Protein AF-A0A833PHT7-F1 (afdb_monomer)

Foldseek 3Di:
DLVVLVVVQVVCVVVVNQACVVPPDDLVNLQVLCVVLPADSPADDDGHPSNSSSQSVVAHRLVVVQVVCVVVVHHRDNHDDPPPDDDDDD

Solvent-accessible surface area (backbone atoms only — not comparable to full-atom values): 5455 Å² total; per-residue (Å²): 114,37,67,61,38,44,51,52,45,54,52,25,52,77,69,72,53,72,42,53,87,76,46,82,68,54,72,68,55,52,37,53,53,28,50,76,33,55,41,53,74,83,58,85,63,68,76,45,58,51,50,27,52,23,50,59,49,70,48,78,36,44,64,58,53,31,51,54,29,47,77,70,76,40,79,69,70,87,62,79,72,68,95,82,66,78,86,80,81,134

Organism: Acinetobacter bereziniae (NCBI:txid106648)

Radius of gyration: 14.21 Å; Cα contacts (8 Å, |Δi|>4): 86; chains: 1; bounding box: 32×30×38 Å

Sequence (90 aa):
MSWLYGELEDNARKRGILSDEFYYLSDSTLIVFKRFQTYRENTYFAGCRLEQVNSIWRNSPMTLINAVLEANGLPILRDPFPLDIAVFFD

Mean predicted aligned error: 5.63 Å

pLDDT: mean 85.94, std 13.73, range [41.88, 96.44]

Secondary structure (DSSP, 8-state):
-HHHHHHHHHHHHHTT--STTTS---HHHHHHHHHHTT--TT----SSHHHHHHHHHHSPPHHHHHHHHHHTTPPPPSSPPPTT------

Structure (mmCIF, N/CA/C/O backbone):
data_AF-A0A833PHT7-F1
#
_entry.id   AF-A0A833PHT7-F1
#
loop_
_atom_site.group_PDB
_atom_site.id
_atom_site.type_symbol
_atom_site.label_atom_id
_atom_site.label_alt_id
_atom_site.label_comp_id
_atom_site.label_asym_id
_atom_site.label_entity_id
_atom_site.label_seq_id
_atom_site.pdbx_PDB_ins_code
_atom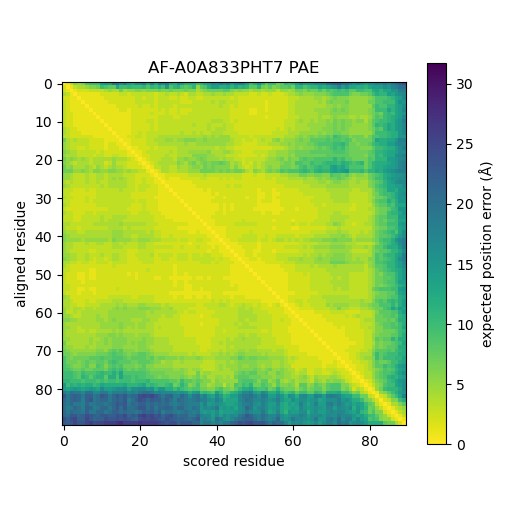_site.Cartn_x
_atom_site.Cartn_y
_atom_site.Cartn_z
_atom_site.occupancy
_atom_site.B_iso_or_equiv
_atom_site.auth_seq_id
_atom_site.auth_comp_id
_atom_site.auth_asym_id
_atom_site.auth_atom_id
_atom_site.pdbx_PDB_model_num
ATOM 1 N N . MET A 1 1 ? -10.694 8.719 -5.830 1.00 64.31 1 MET A N 1
ATOM 2 C CA . MET A 1 1 ? -10.628 7.591 -4.871 1.00 64.31 1 MET A CA 1
ATOM 3 C C . MET A 1 1 ? -9.730 7.902 -3.678 1.00 64.31 1 MET A C 1
ATOM 5 O O . MET A 1 1 ? -10.166 7.654 -2.566 1.00 64.31 1 MET A O 1
ATOM 9 N N . SER A 1 2 ? -8.540 8.490 -3.872 1.00 74.56 2 SER A N 1
ATOM 10 C CA . SER A 1 2 ? -7.608 8.836 -2.779 1.00 74.56 2 SER A CA 1
ATOM 11 C C . SER A 1 2 ? -8.224 9.674 -1.652 1.00 74.56 2 SER A C 1
ATOM 13 O O . SER A 1 2 ? -8.020 9.362 -0.487 1.00 74.56 2 SER A O 1
ATOM 15 N N . TRP A 1 3 ? -9.035 10.684 -1.982 1.00 85.62 3 TRP A N 1
ATOM 16 C CA . TRP A 1 3 ? -9.645 11.569 -0.980 1.00 85.62 3 TRP A CA 1
ATOM 17 C C . TRP A 1 3 ? -10.555 10.838 0.022 1.00 85.62 3 TRP A C 1
ATOM 19 O O . TRP A 1 3 ? -10.486 11.110 1.213 1.00 85.62 3 TRP A O 1
ATOM 29 N N . LEU A 1 4 ? -11.350 9.861 -0.436 1.00 90.75 4 LEU A N 1
ATOM 30 C CA . LEU A 1 4 ? -12.251 9.095 0.434 1.00 90.75 4 LEU A CA 1
ATOM 31 C C . LEU A 1 4 ? -11.471 8.296 1.483 1.00 90.75 4 LEU A C 1
ATOM 33 O O . LEU A 1 4 ? -11.768 8.374 2.669 1.00 90.75 4 LEU A O 1
ATOM 37 N N . TYR A 1 5 ? -10.481 7.519 1.043 1.00 91.75 5 TYR A N 1
ATOM 38 C CA . TYR A 1 5 ? -9.704 6.677 1.952 1.00 91.75 5 TYR A CA 1
ATOM 39 C C . TYR A 1 5 ? -8.780 7.500 2.852 1.00 91.75 5 TYR A C 1
ATOM 41 O O . TYR A 1 5 ? -8.578 7.119 3.999 1.00 91.75 5 TYR A O 1
ATOM 49 N N . GLY A 1 6 ? -8.299 8.652 2.373 1.00 91.00 6 GLY A N 1
ATOM 50 C CA . GLY A 1 6 ? -7.568 9.614 3.194 1.00 91.00 6 GLY A CA 1
ATOM 51 C C . GLY A 1 6 ? -8.419 10.200 4.320 1.00 91.00 6 GLY A C 1
ATOM 52 O O . GLY A 1 6 ? -7.979 10.205 5.466 1.00 91.00 6 GLY A O 1
ATOM 53 N N . GLU A 1 7 ? -9.648 10.627 4.023 1.00 94.12 7 GLU A N 1
ATOM 54 C CA . GLU A 1 7 ? -10.566 11.167 5.034 1.00 94.1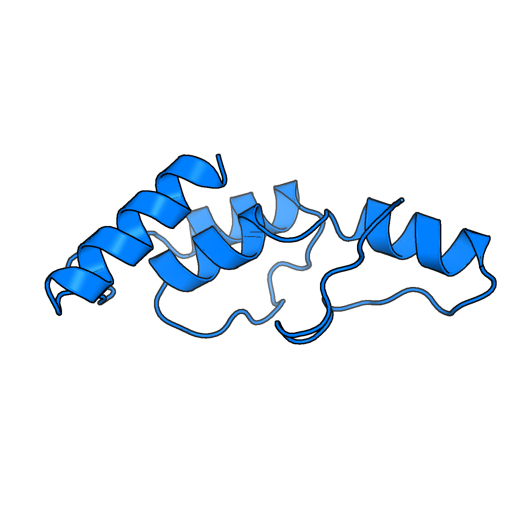2 7 GLU A CA 1
ATOM 55 C C . GLU A 1 7 ? -10.974 10.099 6.058 1.00 94.12 7 GLU A C 1
ATOM 57 O O . GLU A 1 7 ? -11.001 10.357 7.260 1.00 94.12 7 GLU A O 1
ATOM 62 N N . LEU A 1 8 ? -11.252 8.873 5.599 1.00 92.94 8 LEU A N 1
ATOM 63 C CA . LEU A 1 8 ? -11.576 7.754 6.487 1.00 92.94 8 LEU A CA 1
ATOM 64 C C . LEU A 1 8 ? -10.408 7.412 7.418 1.00 92.94 8 LEU A C 1
ATOM 66 O O . LEU A 1 8 ? -10.627 7.202 8.611 1.00 92.94 8 LEU A O 1
ATOM 70 N N . GLU A 1 9 ? -9.179 7.368 6.896 1.00 93.62 9 GLU A N 1
ATOM 71 C CA . GLU A 1 9 ? -7.992 7.093 7.706 1.00 93.62 9 GLU A CA 1
ATOM 72 C C . GLU A 1 9 ? -7.765 8.193 8.754 1.00 93.62 9 GLU A C 1
ATOM 74 O O . GLU A 1 9 ? -7.593 7.889 9.936 1.00 93.62 9 GLU A O 1
ATOM 79 N N . ASP A 1 10 ? -7.820 9.466 8.352 1.00 94.31 10 ASP A N 1
ATOM 80 C CA . ASP A 1 10 ? -7.645 10.607 9.258 1.00 94.31 10 ASP A CA 1
ATOM 81 C C . ASP A 1 10 ? -8.725 10.630 10.351 1.00 94.31 10 ASP A C 1
ATOM 83 O O . ASP A 1 10 ? -8.431 10.790 11.540 1.00 94.31 10 ASP A O 1
ATOM 87 N N . ASN A 1 11 ? -9.980 10.370 9.980 1.00 94.75 11 ASN A N 1
ATOM 88 C CA . ASN A 1 11 ? -11.086 10.281 10.924 1.00 94.75 11 ASN A CA 1
ATOM 89 C C . ASN A 1 11 ? -10.903 9.135 11.931 1.00 94.75 11 ASN A C 1
ATOM 91 O O . ASN A 1 11 ? -11.068 9.333 13.139 1.00 94.75 11 ASN A O 1
ATOM 95 N N . ALA A 1 12 ? -10.533 7.947 11.449 1.00 93.44 12 ALA A N 1
ATOM 96 C CA . ALA A 1 12 ? -10.287 6.780 12.286 1.00 93.44 12 ALA A CA 1
ATOM 97 C C . ALA A 1 12 ? -9.126 7.018 13.261 1.00 93.44 12 ALA A C 1
ATOM 99 O O . ALA A 1 12 ? -9.234 6.683 14.444 1.00 93.44 12 ALA A O 1
ATOM 100 N N . ARG A 1 13 ? -8.050 7.663 12.791 1.00 94.19 13 ARG A N 1
ATOM 101 C CA . ARG A 1 13 ? -6.890 8.040 13.606 1.00 94.19 13 ARG A CA 1
ATOM 102 C C . ARG A 1 13 ? -7.275 9.039 14.697 1.00 94.19 13 ARG A C 1
ATOM 104 O O . ARG A 1 13 ? -6.977 8.796 15.864 1.00 94.19 13 ARG A O 1
ATOM 111 N N . LYS A 1 14 ? -8.011 10.103 14.355 1.00 96.44 14 LYS A N 1
ATOM 112 C CA . LYS A 1 14 ? -8.507 11.116 15.312 1.00 96.44 14 LYS A CA 1
ATOM 113 C C . LYS A 1 14 ? -9.397 10.529 16.408 1.00 96.44 14 LYS A C 1
ATOM 115 O O . LYS A 1 14 ? -9.411 11.036 17.524 1.00 96.44 14 LYS A O 1
ATOM 120 N N . ARG A 1 15 ? -10.141 9.470 16.091 1.00 94.69 15 ARG A N 1
ATOM 121 C CA . ARG A 1 15 ? -11.030 8.768 17.028 1.00 94.69 15 ARG A CA 1
ATOM 122 C C . ARG A 1 15 ? -10.346 7.630 17.791 1.00 94.69 15 ARG A C 1
ATOM 124 O O . ARG A 1 15 ? -10.974 7.058 18.673 1.00 94.69 15 ARG A O 1
ATOM 131 N N . GLY A 1 16 ? -9.100 7.288 17.456 1.00 93.81 16 GLY A N 1
ATOM 132 C CA . GLY A 1 16 ? -8.389 6.159 18.061 1.00 93.81 16 GLY A CA 1
ATOM 133 C C . GLY A 1 16 ? -8.970 4.787 17.694 1.00 93.81 16 GLY A C 1
ATOM 134 O O . GLY A 1 16 ? -8.820 3.847 18.464 1.00 93.81 16 GLY A O 1
ATOM 135 N N . ILE A 1 17 ? -9.639 4.670 16.540 1.00 94.25 17 ILE A N 1
ATOM 136 C CA . ILE A 1 17 ? -10.310 3.438 16.072 1.00 94.25 17 ILE A CA 1
ATOM 137 C C . ILE A 1 17 ? -9.695 2.879 14.782 1.00 94.25 17 ILE A C 1
ATOM 139 O O . ILE A 1 17 ? -10.336 2.117 14.061 1.00 94.25 17 ILE A O 1
ATOM 143 N N . LEU A 1 18 ? -8.476 3.297 14.437 1.00 92.94 18 LEU A N 1
ATOM 144 C CA . LEU A 1 18 ? -7.790 2.825 13.238 1.00 92.94 18 LEU A CA 1
ATOM 145 C C . LEU A 1 18 ? -7.382 1.353 13.418 1.00 92.94 18 LEU A C 1
ATOM 147 O O . LEU A 1 18 ? -6.363 1.048 14.030 1.00 92.94 18 LEU A O 1
ATOM 151 N N . SER A 1 19 ? -8.235 0.450 12.937 1.00 91.25 19 SER A N 1
ATOM 152 C CA . SER A 1 19 ? -8.096 -1.002 13.058 1.00 91.25 19 SER A CA 1
ATOM 153 C C . SER A 1 19 ? -8.934 -1.703 11.987 1.00 91.25 19 SER A C 1
ATOM 155 O O . SER A 1 19 ? -9.983 -1.198 11.574 1.00 91.25 19 SER A O 1
ATOM 157 N N . ASP A 1 20 ? -8.505 -2.902 11.589 1.00 91.38 20 ASP A N 1
ATOM 158 C CA . ASP A 1 20 ? -9.235 -3.770 10.655 1.00 91.38 20 ASP A CA 1
ATOM 159 C C . ASP A 1 20 ? -10.594 -4.240 11.201 1.00 91.38 20 ASP A C 1
ATOM 161 O O . ASP A 1 20 ? -11.458 -4.649 10.426 1.00 91.38 20 ASP A O 1
ATOM 165 N N . GLU A 1 21 ? -10.807 -4.166 12.519 1.00 88.88 21 GLU A N 1
ATOM 166 C CA . GLU A 1 21 ? -12.089 -4.490 13.158 1.00 88.88 21 GLU A CA 1
ATOM 167 C C . GLU A 1 21 ? -13.196 -3.493 12.778 1.00 88.88 21 GLU A C 1
ATOM 169 O O . GLU A 1 21 ? -14.339 -3.887 12.552 1.00 88.88 21 GLU A O 1
ATOM 174 N N . PHE A 1 22 ? -12.858 -2.204 12.669 1.00 85.75 22 PHE A N 1
ATOM 175 C CA . PHE A 1 22 ? -13.831 -1.133 12.421 1.00 85.75 22 PHE A CA 1
ATOM 176 C C . PHE A 1 22 ? -13.967 -0.767 10.941 1.00 85.75 22 PHE A C 1
ATOM 178 O O . PHE A 1 22 ? -14.984 -0.203 10.538 1.00 85.75 22 PHE A O 1
ATOM 185 N N . TYR A 1 23 ? -12.968 -1.105 10.124 1.00 82.50 23 TYR A N 1
ATOM 186 C CA . TYR A 1 23 ? -12.959 -0.843 8.688 1.00 82.50 23 TYR A CA 1
ATOM 187 C C . TYR A 1 23 ? -12.638 -2.120 7.922 1.00 82.50 23 TYR A C 1
ATOM 189 O O . TYR A 1 23 ? -11.498 -2.375 7.532 1.00 82.50 23 TYR A O 1
ATOM 197 N N . TYR A 1 24 ? -13.676 -2.922 7.685 1.00 82.44 24 TYR A N 1
ATOM 198 C CA . TYR A 1 24 ? -13.517 -4.164 6.947 1.00 82.44 24 TYR A CA 1
ATOM 199 C C . TYR A 1 24 ? -13.287 -3.899 5.456 1.00 82.44 24 TYR A C 1
ATOM 201 O O . TYR A 1 24 ? -14.174 -3.460 4.721 1.00 82.44 24 TYR A O 1
ATOM 209 N N . LEU A 1 25 ? -12.086 -4.233 5.004 1.00 90.81 25 LEU A N 1
ATOM 210 C CA . LEU A 1 25 ? -11.726 -4.371 3.600 1.00 90.81 25 LEU A CA 1
ATOM 211 C C . LEU A 1 25 ? -11.268 -5.813 3.390 1.00 90.81 25 LEU A C 1
ATOM 213 O O . LEU A 1 25 ? -10.606 -6.389 4.245 1.00 90.81 25 LEU A O 1
ATOM 217 N N . SER A 1 26 ? -11.632 -6.424 2.268 1.00 92.12 26 SER A N 1
ATOM 218 C CA . SER A 1 26 ? -11.194 -7.794 1.983 1.00 92.12 26 SER A CA 1
ATOM 219 C C . SER A 1 26 ? -9.829 -7.798 1.295 1.00 92.12 26 SER A C 1
ATOM 221 O O . SER A 1 26 ? -9.490 -6.856 0.575 1.00 92.12 26 SER A O 1
ATOM 223 N N . ASP A 1 27 ? -9.079 -8.893 1.411 1.00 92.50 27 ASP A N 1
ATOM 224 C CA . ASP A 1 27 ? -7.818 -9.052 0.668 1.00 92.50 27 ASP A CA 1
ATOM 225 C C . ASP A 1 27 ? -8.043 -8.993 -0.848 1.00 92.50 27 ASP A C 1
ATOM 227 O O . ASP A 1 27 ? -7.237 -8.424 -1.584 1.00 92.50 27 ASP A O 1
ATOM 231 N N . SER A 1 28 ? -9.193 -9.490 -1.319 1.00 94.69 28 SER A N 1
ATOM 232 C CA . SER A 1 28 ? -9.581 -9.398 -2.730 1.00 94.69 28 SER A CA 1
ATOM 233 C C . SER A 1 28 ? -9.723 -7.947 -3.202 1.00 94.69 28 SER A C 1
ATOM 235 O O . SER A 1 28 ? -9.302 -7.610 -4.308 1.00 94.69 28 SER A O 1
ATOM 237 N N . THR A 1 29 ? -10.228 -7.058 -2.341 1.00 93.81 29 THR A N 1
ATOM 238 C CA . THR A 1 29 ? -10.339 -5.623 -2.621 1.00 93.81 29 THR A CA 1
ATOM 239 C C . THR A 1 29 ? -8.957 -4.993 -2.778 1.00 93.81 29 THR A C 1
ATOM 241 O O . THR A 1 29 ? -8.722 -4.257 -3.737 1.00 93.81 29 THR A O 1
ATOM 244 N N . LEU A 1 30 ? -8.015 -5.325 -1.888 1.00 94.12 30 LEU A N 1
ATOM 245 C CA . LEU A 1 30 ? -6.641 -4.830 -1.979 1.00 94.12 30 LEU A CA 1
ATOM 246 C C . LEU A 1 30 ? -5.953 -5.317 -3.259 1.00 94.12 30 LEU A C 1
ATOM 248 O O . LEU A 1 30 ? -5.279 -4.531 -3.922 1.00 94.12 30 LEU A O 1
ATOM 252 N N . ILE A 1 31 ? -6.150 -6.583 -3.639 1.00 95.31 31 ILE A N 1
ATOM 253 C CA . ILE A 1 31 ? -5.619 -7.142 -4.891 1.00 95.31 31 ILE A CA 1
ATOM 254 C C . ILE A 1 31 ? -6.139 -6.358 -6.101 1.00 95.31 31 ILE A C 1
ATOM 256 O O . ILE A 1 31 ? -5.357 -5.996 -6.981 1.00 95.31 31 ILE A O 1
ATOM 260 N N . VAL A 1 32 ? -7.439 -6.047 -6.139 1.00 95.50 32 VAL A N 1
ATOM 261 C CA . VAL A 1 32 ? -8.034 -5.257 -7.228 1.00 95.50 32 VAL A CA 1
ATOM 262 C C . VAL A 1 32 ? -7.411 -3.863 -7.302 1.00 95.50 32 VAL A C 1
ATOM 264 O O . VAL A 1 32 ? -7.023 -3.431 -8.387 1.00 95.50 32 VAL A O 1
ATOM 267 N N . PHE A 1 33 ? -7.253 -3.172 -6.171 1.00 94.81 33 PHE A N 1
ATOM 268 C CA . PHE A 1 33 ? -6.656 -1.832 -6.157 1.00 94.81 33 PHE A CA 1
ATOM 269 C C . PHE A 1 33 ? -5.178 -1.843 -6.552 1.00 94.81 33 PHE A C 1
ATOM 271 O O . PHE A 1 33 ? -4.749 -0.989 -7.326 1.00 94.81 33 PHE A O 1
ATOM 278 N N . LYS A 1 34 ? -4.413 -2.845 -6.101 1.00 94.00 34 LYS A N 1
ATOM 279 C CA . LYS A 1 34 ? -3.021 -3.049 -6.522 1.00 94.00 34 LYS A CA 1
ATOM 280 C C . LYS A 1 34 ? -2.915 -3.214 -8.033 1.00 94.00 34 LYS A C 1
ATOM 282 O O . LYS A 1 34 ? -2.148 -2.495 -8.666 1.00 94.00 34 LYS A O 1
ATOM 287 N N . ARG A 1 35 ? -3.733 -4.097 -8.617 1.00 94.69 35 ARG A N 1
ATOM 288 C CA . ARG A 1 35 ? -3.780 -4.313 -10.072 1.00 94.69 35 ARG A CA 1
ATOM 289 C C . ARG A 1 35 ? -4.135 -3.032 -10.823 1.00 94.69 35 ARG A C 1
ATOM 291 O O . ARG A 1 35 ? -3.500 -2.735 -11.829 1.00 94.69 35 ARG A O 1
ATOM 298 N N . PHE A 1 36 ? -5.100 -2.261 -10.319 1.00 93.81 36 PHE A N 1
ATOM 299 C CA . PHE A 1 36 ? -5.507 -0.995 -10.933 1.00 93.81 36 PHE A CA 1
ATOM 300 C C . PHE A 1 36 ? -4.354 0.018 -10.990 1.00 93.81 36 PHE A C 1
ATOM 302 O O . PHE A 1 36 ? -4.179 0.702 -11.991 1.00 93.81 36 PHE A O 1
ATOM 309 N N . GLN A 1 37 ? -3.525 0.057 -9.947 1.00 92.12 37 GLN A N 1
ATOM 310 C CA . GLN A 1 37 ? -2.322 0.890 -9.875 1.00 92.12 37 GLN A CA 1
ATOM 311 C C . GLN A 1 37 ? -1.071 0.206 -10.444 1.00 92.12 37 GLN A C 1
ATOM 313 O O . GLN A 1 37 ? 0.049 0.701 -10.304 1.00 92.12 37 GLN A O 1
ATOM 318 N N . THR A 1 38 ? -1.234 -0.929 -11.127 1.00 93.69 38 THR A N 1
ATOM 319 C CA . THR A 1 38 ? -0.156 -1.712 -11.750 1.00 93.69 38 THR A CA 1
ATOM 320 C C . THR A 1 38 ? 0.912 -2.226 -10.771 1.00 93.69 38 THR A C 1
ATOM 322 O O . THR A 1 38 ? 2.017 -2.577 -11.177 1.00 93.69 38 THR A O 1
ATOM 325 N N . TYR A 1 39 ? 0.576 -2.325 -9.481 1.00 91.38 39 TYR A N 1
ATOM 326 C CA . TYR A 1 39 ? 1.380 -3.033 -8.484 1.00 91.38 39 TYR A CA 1
ATOM 327 C C . TYR A 1 39 ? 1.226 -4.550 -8.633 1.00 91.38 39 TYR A C 1
ATOM 329 O O . TYR A 1 39 ? 0.196 -5.055 -9.093 1.00 91.38 39 TYR A O 1
ATOM 337 N N . ARG A 1 40 ? 2.233 -5.298 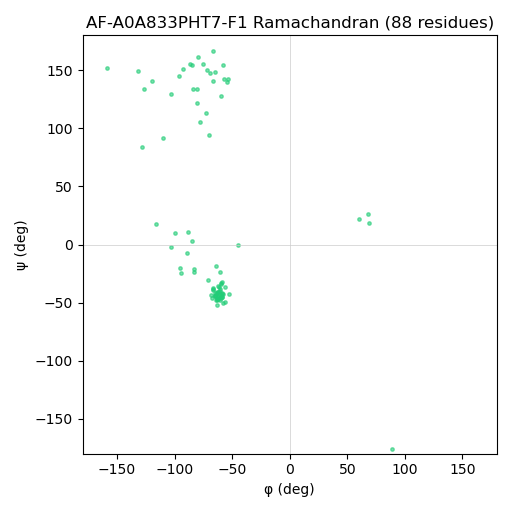-8.174 1.00 90.69 40 ARG A N 1
ATOM 338 C CA . ARG A 1 40 ? 2.128 -6.755 -8.044 1.00 90.69 40 ARG A CA 1
ATOM 339 C C . ARG A 1 40 ? 1.196 -7.079 -6.879 1.00 90.69 40 ARG A C 1
ATOM 341 O O . ARG A 1 40 ? 1.104 -6.345 -5.898 1.00 90.69 40 ARG A O 1
ATOM 348 N N . GLU A 1 41 ? 0.503 -8.206 -6.953 1.00 90.38 41 GLU A N 1
ATOM 349 C CA . GLU A 1 41 ? -0.471 -8.590 -5.919 1.00 90.38 41 GLU A CA 1
ATOM 350 C C . GLU A 1 41 ? 0.191 -8.792 -4.551 1.00 90.38 41 GLU A C 1
ATOM 352 O O . GLU A 1 41 ? -0.360 -8.413 -3.514 1.00 90.38 41 GLU A O 1
ATOM 357 N N . ASN A 1 42 ? 1.417 -9.316 -4.572 1.00 88.88 42 ASN A N 1
ATOM 358 C CA . ASN A 1 42 ? 2.252 -9.552 -3.403 1.00 88.88 42 ASN A CA 1
ATOM 359 C C . ASN A 1 42 ? 3.059 -8.322 -2.954 1.00 88.88 42 ASN A C 1
ATOM 361 O O . ASN A 1 42 ? 3.831 -8.442 -2.006 1.00 88.88 42 ASN A O 1
ATOM 365 N N . THR A 1 43 ? 2.892 -7.158 -3.591 1.00 89.31 43 THR A N 1
ATOM 366 C CA . THR A 1 43 ? 3.517 -5.919 -3.120 1.00 89.31 43 THR A CA 1
ATOM 367 C C . THR A 1 43 ? 3.038 -5.616 -1.699 1.00 89.31 43 THR A C 1
ATOM 369 O O . THR A 1 43 ? 1.832 -5.605 -1.419 1.00 89.31 43 THR A O 1
ATOM 372 N N . TYR A 1 44 ? 3.987 -5.397 -0.794 1.00 87.31 44 TYR A N 1
ATOM 373 C CA . TYR A 1 44 ? 3.712 -5.112 0.608 1.00 87.31 44 TYR A CA 1
ATOM 374 C C . TYR A 1 44 ? 3.339 -3.639 0.803 1.00 87.31 44 TYR A C 1
ATOM 376 O O . TYR A 1 44 ? 4.016 -2.749 0.296 1.00 87.31 44 TYR A O 1
ATOM 384 N N . PHE A 1 45 ? 2.280 -3.399 1.572 1.00 88.50 45 PHE A N 1
ATOM 385 C CA . PHE A 1 45 ? 1.911 -2.085 2.088 1.00 88.50 45 PHE A CA 1
ATOM 386 C C . PHE A 1 45 ? 1.761 -2.223 3.603 1.00 88.50 45 PHE A C 1
ATOM 388 O O . PHE A 1 45 ? 1.167 -3.192 4.075 1.00 88.50 45 PHE A O 1
ATOM 395 N N . ALA A 1 46 ? 2.332 -1.288 4.359 1.00 88.44 46 ALA A N 1
ATOM 396 C CA . ALA A 1 46 ? 2.293 -1.323 5.816 1.00 88.44 46 ALA A CA 1
ATOM 397 C C . ALA A 1 46 ? 0.946 -0.823 6.369 1.00 88.44 46 ALA A C 1
ATOM 399 O O . ALA A 1 46 ? 0.213 -0.107 5.687 1.00 88.44 46 ALA A O 1
ATOM 400 N N . GLY A 1 47 ? 0.664 -1.169 7.627 1.00 91.00 47 GLY A N 1
ATOM 401 C CA . GLY A 1 47 ? -0.521 -0.710 8.355 1.00 91.00 47 GLY A CA 1
ATOM 402 C C . GLY A 1 47 ? -1.749 -1.604 8.183 1.00 91.00 47 GLY A C 1
ATOM 403 O O . GLY A 1 47 ? -1.694 -2.667 7.556 1.00 91.00 47 GLY A O 1
ATOM 404 N N . CYS A 1 48 ? -2.862 -1.167 8.768 1.00 92.56 48 CYS A N 1
ATOM 405 C CA . CYS A 1 48 ? -4.165 -1.809 8.600 1.00 92.56 48 CYS A CA 1
ATOM 406 C C . CYS A 1 48 ? -4.664 -1.659 7.155 1.00 92.56 48 CYS A C 1
ATOM 408 O O . CYS A 1 48 ? -4.150 -0.859 6.370 1.00 92.56 48 CYS A O 1
ATOM 410 N N . ARG A 1 49 ? -5.692 -2.411 6.766 1.00 93.81 49 ARG A N 1
ATOM 411 C CA . ARG A 1 49 ? -6.167 -2.422 5.378 1.00 93.81 49 ARG A CA 1
ATOM 412 C C . ARG A 1 49 ? -6.612 -1.048 4.886 1.00 93.81 49 ARG A C 1
ATOM 414 O O . ARG A 1 49 ? -6.411 -0.746 3.712 1.00 93.81 49 ARG A O 1
ATOM 421 N N . LEU A 1 50 ? -7.167 -0.203 5.755 1.00 94.19 50 LEU A N 1
ATOM 422 C CA . LEU A 1 50 ? -7.523 1.169 5.389 1.00 94.19 50 LEU A CA 1
ATOM 423 C C . LEU A 1 50 ? -6.281 2.009 5.039 1.00 94.19 50 LEU A C 1
ATOM 425 O O . LEU A 1 50 ? -6.280 2.675 4.004 1.00 94.19 50 LEU A O 1
ATOM 429 N N . GLU A 1 51 ? -5.212 1.910 5.835 1.00 93.00 51 GLU A N 1
ATOM 430 C CA . GLU A 1 51 ? -3.921 2.569 5.567 1.00 93.00 51 GLU A CA 1
ATOM 431 C C . GLU A 1 51 ? -3.285 2.048 4.272 1.00 93.00 51 GLU A C 1
ATOM 433 O O . GLU A 1 51 ? -2.785 2.825 3.454 1.00 93.00 51 GLU A O 1
ATOM 438 N N . GLN A 1 52 ? -3.359 0.735 4.033 1.00 93.38 52 GLN A N 1
A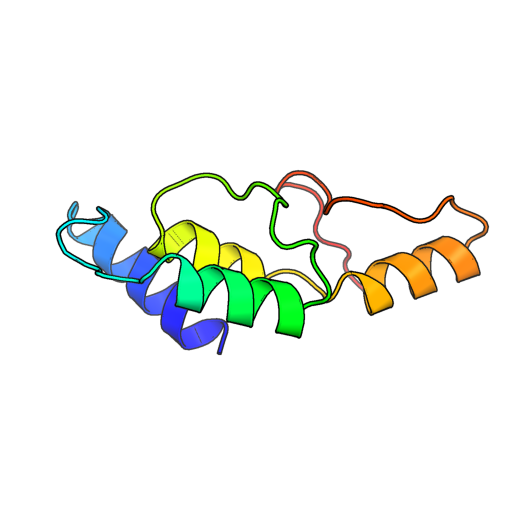TOM 439 C CA . GLN A 1 52 ? -2.856 0.127 2.801 1.00 93.38 52 GLN A CA 1
ATOM 440 C C . GLN A 1 52 ? -3.612 0.644 1.574 1.00 93.38 52 GLN A C 1
ATOM 442 O O . GLN A 1 52 ? -2.995 1.017 0.578 1.00 93.38 52 GLN A O 1
ATOM 447 N N . VAL A 1 53 ? -4.944 0.709 1.638 1.00 93.75 53 VAL A N 1
ATOM 448 C CA . VAL A 1 53 ? -5.762 1.232 0.538 1.00 93.75 53 VAL A CA 1
ATOM 449 C C . VAL A 1 53 ? -5.491 2.715 0.301 1.00 93.75 53 VAL A C 1
ATOM 451 O O . VAL A 1 53 ? -5.321 3.112 -0.853 1.00 93.75 53 VAL A O 1
ATOM 454 N N . ASN A 1 54 ? -5.398 3.528 1.356 1.00 92.75 54 ASN A N 1
ATOM 455 C CA . ASN A 1 54 ? -5.029 4.933 1.207 1.00 92.75 54 ASN A CA 1
ATOM 456 C C . ASN A 1 54 ? -3.651 5.073 0.540 1.00 92.75 54 ASN A C 1
ATOM 458 O O . ASN A 1 54 ? -3.502 5.819 -0.427 1.00 92.75 54 ASN A O 1
ATOM 462 N N . SER A 1 55 ? -2.669 4.282 0.976 1.00 90.50 55 SER A N 1
ATOM 463 C CA . SER A 1 55 ? -1.323 4.259 0.396 1.00 90.50 55 SER A CA 1
ATOM 464 C C . SER A 1 55 ? -1.333 3.876 -1.085 1.00 90.50 55 SER A C 1
ATOM 466 O O . SER A 1 55 ? -0.715 4.563 -1.895 1.00 90.50 55 SER A O 1
ATOM 468 N N . ILE A 1 56 ? -2.069 2.830 -1.473 1.00 91.81 56 ILE A N 1
ATOM 469 C CA . ILE A 1 56 ? -2.202 2.415 -2.879 1.00 91.81 56 ILE A CA 1
ATOM 470 C C . ILE A 1 56 ? -2.757 3.559 -3.737 1.00 91.81 56 ILE A C 1
ATOM 472 O O . ILE A 1 56 ? -2.277 3.786 -4.843 1.00 91.81 56 ILE A O 1
ATOM 476 N N . TRP A 1 57 ? -3.761 4.291 -3.244 1.00 91.44 57 TRP A N 1
ATOM 477 C CA . TRP A 1 57 ? -4.412 5.357 -4.012 1.00 91.44 57 TRP A CA 1
ATOM 478 C C . TRP A 1 57 ? -3.692 6.707 -3.977 1.00 91.44 57 TRP A C 1
ATOM 480 O O . TRP A 1 57 ? -3.957 7.535 -4.849 1.00 91.44 57 TRP A O 1
ATOM 490 N N . ARG A 1 58 ? -2.832 6.959 -2.985 1.00 89.19 58 ARG A N 1
ATOM 491 C CA . ARG A 1 58 ? -2.019 8.184 -2.902 1.00 89.19 58 ARG A CA 1
ATOM 492 C C . ARG A 1 58 ? -0.745 8.114 -3.736 1.00 89.19 58 ARG A C 1
ATOM 494 O O . ARG A 1 58 ? -0.223 9.163 -4.096 1.00 89.19 58 ARG A O 1
ATOM 501 N N . ASN A 1 59 ? -0.256 6.914 -4.032 1.00 85.75 59 ASN A N 1
ATOM 502 C CA . ASN A 1 59 ? 0.920 6.728 -4.870 1.00 85.75 59 ASN A CA 1
ATOM 503 C C . ASN A 1 59 ? 0.565 6.721 -6.364 1.00 85.75 59 ASN A C 1
ATOM 505 O O . ASN A 1 59 ? -0.553 6.387 -6.765 1.00 85.75 59 ASN A O 1
ATOM 509 N N . SER A 1 60 ? 1.548 7.081 -7.188 1.00 87.62 60 SER A N 1
ATOM 510 C CA . SER A 1 60 ? 1.447 6.995 -8.646 1.00 87.62 60 SER A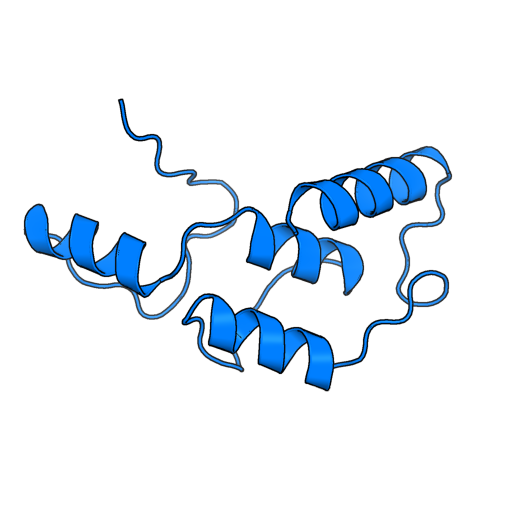 CA 1
ATOM 511 C C . SER A 1 60 ? 1.431 5.535 -9.117 1.00 87.62 60 SER A C 1
ATOM 513 O O . SER A 1 60 ? 2.127 4.703 -8.524 1.00 87.62 60 SER A O 1
ATOM 515 N N . PRO A 1 61 ? 0.727 5.217 -10.221 1.00 90.31 61 PRO A N 1
ATOM 516 C CA . PRO A 1 61 ? 0.791 3.890 -10.822 1.00 90.31 61 PRO A CA 1
ATOM 517 C C . PRO A 1 61 ? 2.239 3.482 -11.135 1.00 90.31 61 PRO A C 1
ATOM 519 O O . PRO A 1 61 ? 3.013 4.293 -11.648 1.00 90.31 61 PRO A O 1
ATOM 522 N N . MET A 1 62 ? 2.604 2.215 -10.908 1.00 89.88 62 MET A N 1
ATOM 523 C CA . MET A 1 62 ? 3.960 1.712 -11.211 1.00 89.88 62 MET A CA 1
ATOM 524 C C . MET A 1 62 ? 4.374 1.913 -12.663 1.00 89.88 62 MET A C 1
ATOM 526 O O . MET A 1 62 ? 5.536 2.185 -12.939 1.00 89.88 62 MET A O 1
ATOM 530 N N . THR A 1 63 ? 3.436 1.777 -13.595 1.00 90.94 63 THR A N 1
ATOM 531 C CA . THR A 1 63 ? 3.680 2.035 -15.019 1.00 90.94 63 THR A CA 1
ATOM 532 C C . THR A 1 63 ? 4.143 3.465 -15.273 1.00 90.94 63 THR A C 1
ATOM 534 O O . THR A 1 63 ? 5.097 3.659 -16.021 1.00 90.94 63 THR A O 1
ATOM 537 N N . LEU A 1 64 ? 3.537 4.452 -14.606 1.00 90.69 64 LEU A N 1
ATOM 538 C CA . LEU A 1 64 ? 3.960 5.848 -14.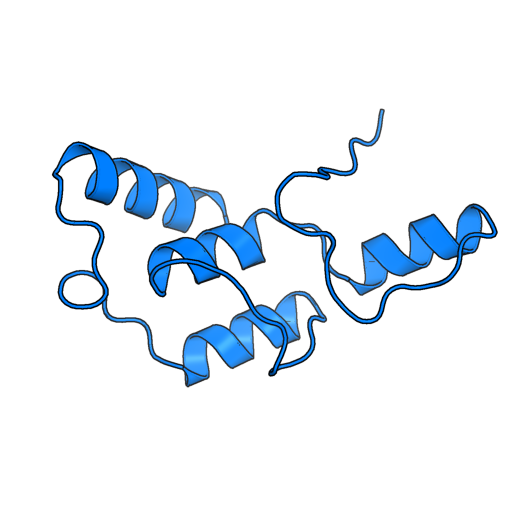701 1.00 90.69 64 LEU A CA 1
ATOM 539 C C . LEU A 1 64 ? 5.339 6.054 -14.065 1.00 90.69 64 LEU A C 1
ATOM 541 O O . LEU A 1 64 ? 6.202 6.677 -14.677 1.00 90.69 64 LEU A O 1
ATOM 545 N N . ILE A 1 65 ? 5.562 5.497 -12.870 1.00 89.06 65 ILE A N 1
ATOM 546 C CA . ILE A 1 65 ? 6.862 5.572 -12.184 1.00 89.06 65 ILE A CA 1
ATOM 547 C C . ILE A 1 65 ? 7.966 5.007 -13.086 1.00 89.06 65 ILE A C 1
ATOM 549 O O . ILE A 1 65 ? 8.977 5.664 -13.319 1.00 89.06 65 ILE A O 1
ATOM 553 N N . ASN A 1 66 ? 7.753 3.816 -13.644 1.00 91.12 66 ASN A N 1
ATOM 554 C CA . ASN A 1 66 ? 8.733 3.150 -14.494 1.00 91.12 66 ASN A CA 1
ATOM 555 C C . ASN A 1 66 ? 8.970 3.890 -15.811 1.00 91.12 66 ASN A C 1
ATOM 557 O O . ASN A 1 66 ? 10.119 3.979 -16.228 1.00 91.12 66 ASN A O 1
ATOM 561 N N . ALA A 1 67 ? 7.933 4.472 -16.421 1.00 91.88 67 ALA A N 1
ATOM 562 C CA . ALA A 1 67 ? 8.094 5.292 -17.620 1.00 91.88 67 ALA A CA 1
ATOM 563 C C . ALA A 1 67 ? 8.981 6.523 -17.360 1.00 91.88 67 ALA A C 1
ATOM 565 O O . ALA A 1 67 ? 9.837 6.858 -18.175 1.00 91.88 67 ALA A O 1
ATOM 566 N N . VAL A 1 68 ? 8.817 7.175 -16.204 1.00 91.88 68 VAL A N 1
ATOM 567 C CA . VAL A 1 68 ? 9.647 8.324 -15.807 1.00 91.88 68 VAL A CA 1
ATOM 568 C C . VAL A 1 68 ? 11.083 7.897 -15.518 1.00 91.88 68 VAL A C 1
ATOM 570 O O . VAL A 1 68 ? 12.013 8.566 -15.962 1.00 91.88 68 VAL A O 1
ATOM 573 N N . LEU A 1 69 ? 11.288 6.785 -14.807 1.00 89.75 69 LEU A N 1
ATOM 574 C CA . LEU A 1 69 ? 12.630 6.261 -14.538 1.00 89.75 69 LEU A CA 1
ATOM 575 C C . LEU A 1 69 ? 13.356 5.911 -15.839 1.00 89.75 69 LEU A C 1
ATOM 577 O O . LEU A 1 69 ? 14.484 6.352 -16.051 1.00 89.75 69 LEU A O 1
ATOM 581 N N . GLU A 1 70 ? 12.682 5.192 -16.734 1.00 93.44 70 GLU A N 1
ATOM 582 C CA . GLU A 1 70 ? 13.222 4.800 -18.033 1.00 93.44 70 GLU A CA 1
ATOM 583 C C . GLU A 1 70 ? 13.594 6.021 -18.885 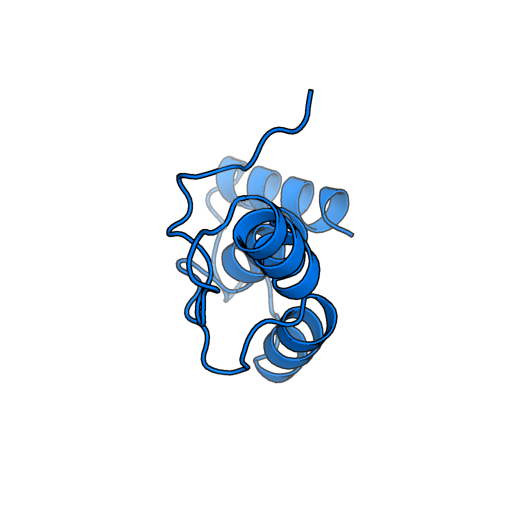1.00 93.44 70 GLU A C 1
ATOM 585 O O . GLU A 1 70 ? 14.700 6.078 -19.425 1.00 93.44 70 GLU A O 1
ATOM 590 N N . ALA A 1 71 ? 12.734 7.045 -18.930 1.00 94.94 71 ALA A N 1
ATOM 591 C CA . ALA A 1 71 ? 13.011 8.295 -19.640 1.00 94.94 71 ALA A CA 1
ATOM 592 C C . ALA A 1 71 ? 14.255 9.037 -19.114 1.00 94.94 71 ALA A C 1
ATOM 594 O O . ALA A 1 71 ? 14.869 9.807 -19.849 1.00 94.94 71 ALA A O 1
ATOM 595 N N . ASN A 1 72 ? 14.645 8.789 -17.860 1.00 94.12 72 ASN A N 1
ATOM 596 C CA . ASN A 1 72 ? 15.829 9.364 -17.222 1.00 94.12 72 ASN A CA 1
ATOM 597 C C . ASN A 1 72 ? 17.034 8.400 -17.202 1.00 94.12 72 ASN A C 1
ATOM 599 O O . ASN A 1 72 ? 18.029 8.672 -16.531 1.00 94.12 72 ASN A O 1
ATOM 603 N N . GLY A 1 73 ? 16.967 7.271 -17.917 1.00 93.56 73 GLY A N 1
ATOM 604 C CA . GLY A 1 73 ? 18.038 6.269 -17.957 1.00 93.56 73 GLY A CA 1
ATOM 605 C C . GLY A 1 73 ? 18.238 5.511 -16.640 1.00 93.56 73 GLY A C 1
ATOM 606 O O . GLY A 1 73 ? 19.297 4.923 -16.421 1.00 93.56 73 GLY A O 1
ATOM 607 N N . LEU A 1 74 ? 17.240 5.530 -15.754 1.00 91.38 74 LEU 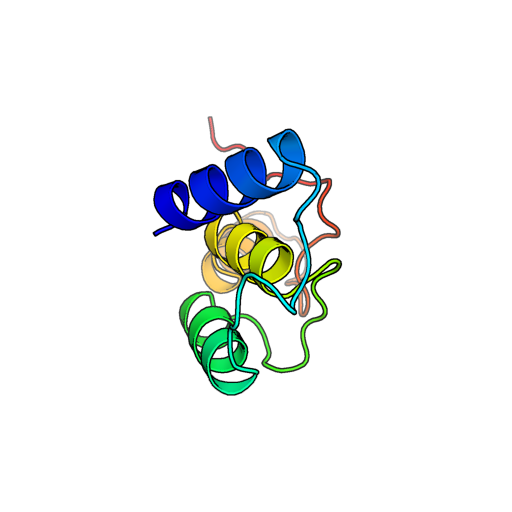A N 1
ATOM 608 C CA . LEU A 1 74 ? 17.247 4.820 -14.480 1.00 91.38 74 LEU A CA 1
ATOM 609 C C . LEU A 1 74 ? 16.605 3.430 -14.626 1.00 91.38 74 LEU A C 1
ATOM 611 O O . LEU A 1 74 ? 15.725 3.229 -15.468 1.00 91.38 74 LEU A O 1
ATOM 615 N N . PRO A 1 75 ? 17.016 2.445 -13.806 1.00 88.56 75 PRO A N 1
ATOM 616 C CA . PRO A 1 75 ? 16.422 1.116 -13.839 1.00 88.56 75 PRO A CA 1
ATOM 617 C C . PRO A 1 75 ? 14.960 1.148 -13.382 1.00 88.56 75 PRO A C 1
ATOM 619 O O . PRO A 1 75 ? 14.611 1.815 -12.409 1.00 88.56 75 PRO A O 1
ATOM 622 N N . ILE A 1 76 ? 14.117 0.360 -14.051 1.00 88.62 76 ILE A N 1
ATOM 623 C CA . ILE A 1 76 ? 12.721 0.167 -13.653 1.00 88.62 76 ILE A CA 1
ATOM 624 C C . ILE A 1 76 ? 12.617 -0.531 -12.294 1.00 88.62 76 ILE A C 1
ATOM 626 O O . ILE A 1 76 ? 13.419 -1.404 -11.944 1.00 88.62 76 ILE A O 1
ATOM 630 N N . LEU A 1 77 ? 11.570 -0.198 -11.551 1.00 84.38 77 LEU A N 1
ATOM 631 C CA . LEU A 1 77 ? 11.270 -0.792 -10.261 1.00 84.38 77 LEU A CA 1
ATOM 632 C C . LEU A 1 77 ? 10.265 -1.933 -10.389 1.00 84.38 77 LEU A C 1
ATOM 634 O O . LEU A 1 77 ? 9.329 -1.904 -11.193 1.00 84.38 77 LEU A O 1
ATOM 638 N N . ARG A 1 78 ? 10.457 -2.947 -9.542 1.00 79.31 78 ARG A N 1
ATOM 639 C CA . ARG A 1 78 ? 9.515 -4.067 -9.379 1.00 79.31 78 ARG A CA 1
ATOM 640 C C . ARG A 1 78 ? 8.530 -3.853 -8.238 1.00 79.31 78 ARG A C 1
ATOM 642 O O . ARG A 1 78 ? 7.445 -4.425 -8.280 1.00 79.31 78 ARG A O 1
ATOM 649 N N . ASP A 1 79 ? 8.916 -3.034 -7.271 1.00 77.06 79 ASP A N 1
ATOM 650 C CA . ASP A 1 79 ? 8.149 -2.699 -6.082 1.00 77.06 79 ASP A CA 1
ATOM 651 C C . ASP A 1 79 ? 8.164 -1.174 -5.900 1.00 77.06 79 ASP A C 1
ATOM 653 O O . ASP A 1 79 ? 9.126 -0.525 -6.325 1.00 77.06 79 ASP A O 1
ATOM 657 N N . PRO A 1 80 ? 7.103 -0.587 -5.321 1.00 70.81 80 PRO A N 1
ATOM 658 C CA . PRO A 1 80 ? 7.060 0.837 -5.032 1.00 70.81 80 PRO A CA 1
ATOM 659 C C . PRO A 1 80 ? 8.213 1.242 -4.119 1.00 70.81 80 PRO A C 1
ATOM 661 O O . PRO A 1 80 ? 8.709 0.445 -3.318 1.00 70.81 80 PRO A O 1
ATOM 664 N N . PHE A 1 81 ? 8.596 2.514 -4.202 1.00 68.31 81 PHE A N 1
ATOM 665 C CA . PHE A 1 81 ? 9.465 3.091 -3.191 1.00 68.31 81 PHE A CA 1
ATOM 666 C C . PHE A 1 81 ? 8.819 2.940 -1.803 1.00 68.31 81 PHE A C 1
ATOM 668 O O . PHE A 1 81 ? 7.598 3.081 -1.677 1.00 68.31 81 PHE A O 1
ATOM 675 N N . PRO A 1 82 ? 9.611 2.667 -0.752 1.00 57.75 82 PRO A N 1
ATOM 676 C CA . PRO A 1 82 ? 9.123 2.820 0.609 1.00 57.75 82 PRO A CA 1
ATOM 677 C C . PRO A 1 82 ? 8.559 4.240 0.779 1.00 57.75 82 PRO A C 1
ATOM 679 O O . PRO A 1 82 ? 9.095 5.179 0.194 1.00 57.75 82 PRO A O 1
ATOM 682 N N . LEU 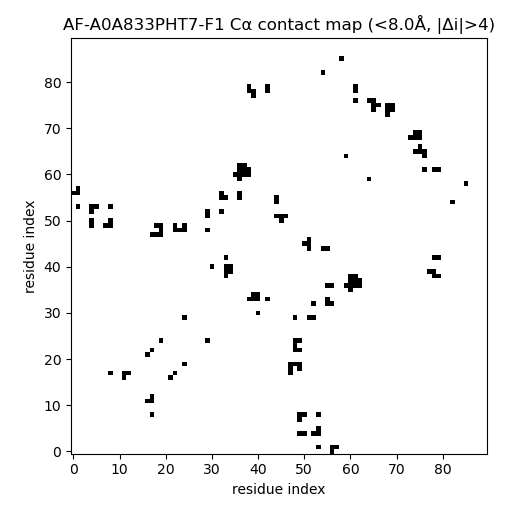A 1 83 ? 7.461 4.340 1.538 1.00 52.44 83 LEU A N 1
ATOM 683 C CA . LEU A 1 83 ? 6.468 5.429 1.665 1.00 52.44 83 LEU A CA 1
ATOM 684 C C . LEU A 1 83 ? 6.963 6.890 1.791 1.00 52.44 83 LEU A C 1
ATOM 686 O O . LEU A 1 83 ? 6.134 7.796 1.832 1.00 52.44 83 LEU A O 1
ATOM 690 N N . ASP A 1 84 ? 8.268 7.138 1.789 1.00 48.19 84 ASP A N 1
ATOM 691 C CA . ASP A 1 84 ? 8.885 8.444 2.014 1.00 48.19 84 ASP A CA 1
ATOM 692 C C . ASP A 1 84 ? 9.383 9.132 0.730 1.00 48.19 84 ASP A C 1
ATOM 694 O O . ASP A 1 84 ? 9.858 10.266 0.787 1.00 48.19 84 ASP A O 1
ATOM 698 N N . ILE A 1 85 ? 9.269 8.492 -0.442 1.00 49.22 85 ILE A N 1
ATOM 699 C CA . ILE A 1 85 ? 9.642 9.105 -1.728 1.00 49.22 85 ILE A CA 1
ATOM 700 C C . ILE A 1 85 ? 8.382 9.380 -2.550 1.00 49.22 85 ILE A C 1
ATOM 702 O O . ILE A 1 85 ? 7.916 8.545 -3.325 1.00 49.22 85 ILE A O 1
ATOM 706 N N . ALA A 1 86 ? 7.840 10.586 -2.392 1.00 49.62 86 ALA A N 1
ATOM 707 C CA . ALA A 1 86 ? 6.886 11.146 -3.337 1.00 49.62 86 ALA A CA 1
ATOM 708 C C . ALA A 1 86 ? 7.656 11.724 -4.534 1.00 49.62 86 ALA A C 1
ATOM 710 O O . ALA A 1 86 ? 8.514 12.592 -4.371 1.00 49.62 86 ALA A O 1
ATOM 711 N N . VAL A 1 87 ? 7.362 11.239 -5.742 1.00 49.97 87 VAL A N 1
ATOM 712 C CA . VAL A 1 87 ? 7.852 11.869 -6.974 1.00 49.97 87 VAL A CA 1
ATOM 713 C C . VAL A 1 87 ? 6.979 13.093 -7.229 1.00 49.97 87 VAL A C 1
ATOM 715 O O . VAL A 1 87 ? 5.814 12.959 -7.602 1.00 49.97 87 VAL A O 1
ATOM 718 N N . PHE A 1 88 ? 7.528 14.278 -6.974 1.00 43.72 88 PHE A N 1
ATOM 719 C CA . PHE A 1 88 ? 6.911 15.542 -7.360 1.00 43.72 88 PHE A CA 1
ATOM 720 C C . PHE A 1 88 ? 7.275 15.839 -8.817 1.00 43.72 88 PHE A C 1
ATOM 722 O O . PHE A 1 88 ? 8.431 15.689 -9.210 1.00 43.72 88 PHE A O 1
ATOM 729 N N . PHE A 1 89 ? 6.280 16.226 -9.608 1.00 44.72 89 PHE A N 1
ATOM 730 C CA . PHE A 1 89 ? 6.483 16.809 -10.930 1.00 44.72 89 PHE A CA 1
ATOM 731 C C . PHE A 1 89 ? 6.254 18.316 -10.790 1.00 44.72 89 PHE A C 1
ATOM 733 O O . PHE A 1 89 ? 5.240 18.703 -10.202 1.00 44.72 89 PHE A O 1
ATOM 740 N N . ASP A 1 90 ? 7.198 19.121 -11.281 1.00 41.88 90 ASP A N 1
ATOM 741 C CA . ASP A 1 90 ? 7.039 20.574 -11.441 1.00 41.88 90 ASP A CA 1
ATOM 742 C C . ASP A 1 90 ? 6.114 20.908 -12.624 1.00 41.88 90 ASP A C 1
ATOM 744 O O . ASP A 1 90 ? 6.153 20.169 -13.640 1.00 41.88 90 ASP A O 1
#